Protein AF-A0A5R9GIV7-F1 (afdb_monomer_lite)

pLDDT: mean 92.53, std 7.19, range [52.44, 98.19]

Secondary structure (DSSP, 8-state):
-EEEEEEEEEEETTTTEEEEEEEEEETTEEEEEEEEE-TTTHHHHHHTTTS-B---TTS-TTT-GGGS-SB--SS--TT---B-EEEEEETTEEEEEEEEEETTEEEEEEEEEEEHHHHHHHHHHHHHHHHHHHTTS----SSTTHHHHHHHHHHHHHHHTT-

Sequence (163 aa):
MFDIRYEGLTHNEELQIVQADVRVVAEGETLVEEPLCIDVGLPALLASAFEETRPDRFADAAVAWERMPFFVCGCGDPDCRAMPFAVRHEAGEVVWTELDQSPSGARVLGEYRIPLTDYRRALRRLGEAFLAFAEPLDYRPLQPDTVKLIRAWTERLRRADGE

Foldseek 3Di:
DWAWDFADWDADPVQLFIKGQIWIDFPNDTPDGGIFTAQLQLLLLLCLLPDWEAADCPDDSQPPSVNHARTFAPNPDPPTQGWHWTWDDDDQWIKTFTWRDDPVGIDTDDIGIGGSLVSLVNSLVVLVVVLVVCVVDPRCGPHNCSNVSSVVSSVVSVVVNPD

Radius of gyration: 14.68 Å; chains: 1; bounding box: 33×36×42 Å

Structure (mmCIF, N/CA/C/O backbone):
data_AF-A0A5R9GIV7-F1
#
_entry.id   AF-A0A5R9GIV7-F1
#
loop_
_atom_site.group_PDB
_atom_site.id
_atom_site.type_symbol
_atom_site.label_atom_id
_atom_site.label_alt_id
_atom_site.label_comp_id
_atom_site.label_asym_id
_atom_site.label_entity_id
_atom_site.label_seq_id
_atom_site.pdbx_PDB_ins_code
_atom_site.Cartn_x
_atom_site.Cartn_y
_atom_site.Cartn_z
_atom_site.occupancy
_atom_site.B_iso_or_equiv
_atom_site.auth_seq_id
_atom_site.auth_comp_id
_atom_site.auth_asym_id
_atom_site.auth_atom_id
_atom_site.pdbx_PDB_model_num
ATOM 1 N N . MET A 1 1 ? -13.767 -7.472 10.113 1.00 86.25 1 MET A N 1
ATOM 2 C CA . MET A 1 1 ? -12.833 -8.462 9.524 1.00 86.25 1 MET A CA 1
ATOM 3 C C . MET A 1 1 ? -12.082 -7.766 8.409 1.00 86.25 1 MET A C 1
ATOM 5 O O . MET A 1 1 ? -12.737 -7.094 7.624 1.00 86.25 1 MET A O 1
ATOM 9 N N . PHE A 1 2 ? -10.757 -7.894 8.376 1.00 96.25 2 PHE A N 1
ATOM 10 C CA . PHE A 1 2 ? -9.915 -7.329 7.322 1.00 96.25 2 PHE A CA 1
ATOM 11 C C . PHE A 1 2 ? -9.267 -8.448 6.509 1.00 96.25 2 PHE A C 1
ATOM 13 O O . PHE A 1 2 ? -8.705 -9.384 7.080 1.00 96.25 2 PHE A O 1
ATOM 20 N N . ASP A 1 3 ? -9.363 -8.356 5.188 1.00 96.75 3 ASP A N 1
ATOM 21 C CA . ASP A 1 3 ? -8.765 -9.287 4.235 1.00 96.75 3 ASP A CA 1
ATOM 22 C C . ASP A 1 3 ? -8.247 -8.486 3.039 1.00 96.75 3 ASP A C 1
ATOM 24 O O . ASP A 1 3 ? -8.985 -7.717 2.432 1.00 96.75 3 ASP A O 1
ATOM 28 N N . ILE A 1 4 ? -6.969 -8.662 2.720 1.00 97.31 4 ILE A N 1
ATOM 29 C CA . ILE A 1 4 ? -6.324 -8.091 1.539 1.00 97.31 4 ILE A CA 1
ATOM 30 C C . ILE A 1 4 ? -5.538 -9.197 0.847 1.00 97.31 4 ILE A C 1
ATOM 32 O O . ILE A 1 4 ? -4.815 -9.956 1.506 1.00 97.31 4 ILE A O 1
ATOM 36 N N . ARG A 1 5 ? -5.718 -9.321 -0.469 1.00 96.62 5 ARG A N 1
ATOM 37 C CA . ARG A 1 5 ? -5.116 -10.381 -1.281 1.00 96.62 5 ARG A CA 1
ATOM 38 C C . ARG A 1 5 ? -4.679 -9.861 -2.632 1.00 96.62 5 ARG A C 1
ATOM 40 O O . ARG A 1 5 ? -5.372 -9.041 -3.230 1.00 96.62 5 ARG A O 1
ATOM 47 N N . TYR A 1 6 ? -3.559 -10.411 -3.085 1.00 96.38 6 TYR A N 1
ATOM 48 C CA . TYR A 1 6 ? -3.070 -10.321 -4.452 1.00 96.38 6 TYR A CA 1
ATOM 49 C C . TYR A 1 6 ? -3.110 -11.721 -5.046 1.00 96.38 6 TYR A C 1
ATOM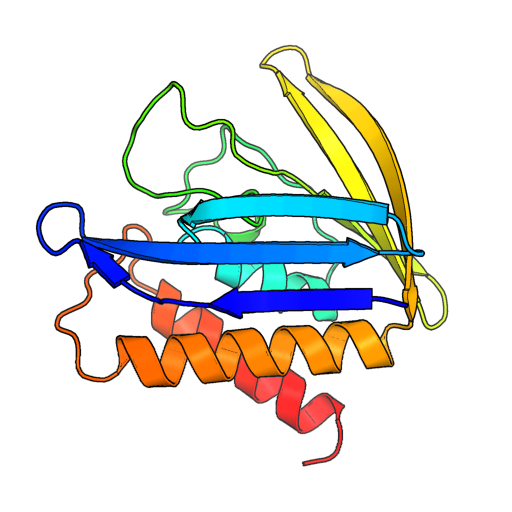 51 O O . TYR A 1 6 ? -2.478 -12.637 -4.515 1.00 96.38 6 TYR A O 1
ATOM 59 N N . GLU A 1 7 ? -3.864 -11.885 -6.122 1.00 96.19 7 GLU A N 1
ATOM 60 C CA . GLU A 1 7 ? -3.971 -13.137 -6.864 1.00 96.19 7 GLU A CA 1
ATOM 61 C C . GLU A 1 7 ? -3.492 -12.920 -8.303 1.00 96.19 7 GLU A C 1
ATOM 63 O O . GLU A 1 7 ? -3.463 -11.795 -8.795 1.00 96.19 7 GLU A O 1
ATOM 68 N N . GLY A 1 8 ? -3.031 -13.989 -8.959 1.00 96.06 8 GLY A N 1
ATOM 69 C CA . GLY A 1 8 ? -2.633 -13.917 -10.367 1.00 96.06 8 GLY A CA 1
ATOM 70 C C . GLY A 1 8 ? -1.523 -12.903 -10.667 1.00 96.06 8 GLY A C 1
ATOM 71 O O . GLY A 1 8 ? -1.643 -12.170 -11.641 1.00 96.06 8 GLY A O 1
ATOM 72 N N . LEU A 1 9 ? -0.460 -12.837 -9.848 1.00 96.44 9 LEU A N 1
ATOM 73 C CA . LEU A 1 9 ? 0.628 -11.881 -10.078 1.00 96.44 9 LEU A CA 1
ATOM 74 C C . LEU A 1 9 ? 1.228 -12.050 -11.484 1.00 96.44 9 LEU A C 1
ATOM 76 O O . LEU A 1 9 ? 1.613 -13.152 -11.881 1.00 96.44 9 LEU A O 1
ATOM 80 N N . THR A 1 10 ? 1.357 -10.940 -12.206 1.00 95.88 10 THR A N 1
ATOM 81 C CA . THR A 1 10 ? 1.976 -10.878 -13.535 1.00 95.88 10 THR A CA 1
ATOM 82 C C . THR A 1 10 ? 3.009 -9.765 -13.604 1.00 95.88 10 THR A C 1
ATOM 84 O O . THR A 1 10 ? 2.836 -8.713 -12.991 1.00 95.88 10 THR A O 1
ATOM 87 N N . HIS A 1 11 ? 4.061 -9.977 -14.394 1.00 95.12 11 HIS A N 1
ATOM 88 C CA . HIS A 1 11 ? 5.097 -8.988 -14.669 1.00 95.12 11 HIS A CA 1
ATOM 89 C C . HIS A 1 11 ? 4.992 -8.546 -16.125 1.00 95.12 11 HIS A C 1
ATOM 91 O O . HIS A 1 11 ? 5.034 -9.376 -17.033 1.00 95.12 11 HIS A O 1
ATOM 97 N N . ASN A 1 12 ? 4.859 -7.242 -16.340 1.00 92.75 12 ASN A N 1
ATOM 98 C CA . ASN A 1 12 ? 4.976 -6.647 -17.660 1.00 92.75 12 ASN A CA 1
ATOM 99 C C . ASN A 1 12 ? 6.425 -6.184 -17.857 1.00 92.75 12 ASN A C 1
ATOM 101 O O . ASN A 1 12 ? 6.841 -5.189 -17.266 1.00 92.75 12 ASN A O 1
ATOM 105 N N . GLU A 1 13 ? 7.183 -6.909 -18.681 1.00 91.38 13 GLU A N 1
ATOM 106 C CA . GLU A 1 13 ? 8.607 -6.639 -18.924 1.00 91.38 13 GLU A CA 1
ATOM 107 C C . GLU A 1 13 ? 8.857 -5.321 -19.669 1.00 91.38 13 GLU A C 1
ATOM 109 O O . GLU A 1 13 ? 9.891 -4.689 -19.466 1.00 91.38 13 GLU A O 1
ATOM 114 N N . GLU A 1 14 ? 7.931 -4.880 -20.522 1.00 90.38 14 GLU A N 1
ATOM 115 C CA . GLU A 1 14 ? 8.102 -3.637 -21.282 1.00 90.38 14 GLU A CA 1
ATOM 116 C C . GLU A 1 14 ? 7.970 -2.412 -20.376 1.00 90.38 14 GLU A C 1
ATOM 118 O O . GLU A 1 14 ? 8.754 -1.469 -20.469 1.00 90.38 14 GLU A O 1
ATOM 123 N N . LEU A 1 15 ? 6.986 -2.448 -19.478 1.00 88.88 15 LEU A N 1
ATOM 124 C CA . LEU A 1 15 ? 6.684 -1.358 -18.556 1.00 88.88 15 LEU A CA 1
ATOM 125 C C . LEU A 1 15 ? 7.412 -1.484 -17.215 1.00 88.88 15 LEU A C 1
ATOM 127 O O . LEU A 1 15 ? 7.408 -0.529 -16.445 1.00 88.88 15 LEU A O 1
ATOM 131 N N . GLN A 1 16 ? 8.025 -2.640 -16.940 1.00 92.25 16 GLN A N 1
ATOM 132 C CA . GLN A 1 16 ? 8.638 -2.973 -15.653 1.00 92.25 16 GLN A CA 1
ATOM 133 C C . GLN A 1 16 ? 7.662 -2.740 -14.495 1.00 92.25 16 GLN A C 1
ATOM 135 O O . GLN A 1 16 ? 7.981 -2.045 -13.530 1.00 92.25 16 GLN A O 1
ATOM 140 N N . ILE A 1 17 ? 6.459 -3.314 -14.621 1.00 91.25 17 ILE A N 1
ATOM 141 C CA . ILE A 1 17 ? 5.421 -3.246 -13.586 1.00 91.25 17 ILE A CA 1
ATOM 142 C C . ILE A 1 17 ? 4.918 -4.623 -13.159 1.00 91.25 17 ILE A C 1
ATOM 144 O O . ILE A 1 17 ? 4.862 -5.558 -13.964 1.00 91.25 17 ILE A O 1
ATOM 148 N N . VAL A 1 18 ? 4.494 -4.724 -11.900 1.00 93.44 18 VAL A N 1
ATOM 149 C CA . VAL A 1 18 ? 3.812 -5.902 -11.346 1.00 93.44 18 VAL A CA 1
ATOM 150 C C . VAL A 1 18 ? 2.333 -5.608 -11.115 1.00 93.44 18 VAL A C 1
ATOM 152 O O . VAL A 1 18 ? 1.963 -4.642 -10.440 1.00 93.44 18 VAL A O 1
ATOM 155 N N . GLN A 1 19 ? 1.492 -6.489 -11.646 1.00 93.56 19 GLN A N 1
ATOM 156 C CA . GLN A 1 19 ? 0.036 -6.431 -11.537 1.00 93.56 19 GLN A CA 1
ATOM 157 C C . GLN A 1 19 ? -0.496 -7.658 -10.803 1.00 93.56 19 GLN A C 1
ATOM 159 O O . GLN A 1 19 ? 0.155 -8.702 -10.793 1.00 93.56 19 GLN A O 1
ATOM 164 N N . ALA A 1 20 ? -1.670 -7.524 -10.197 1.00 95.19 20 ALA A N 1
ATOM 165 C CA . ALA A 1 20 ? -2.404 -8.608 -9.563 1.00 95.19 20 ALA A CA 1
ATOM 166 C C . ALA A 1 20 ? -3.906 -8.309 -9.584 1.00 95.19 20 ALA A C 1
ATOM 168 O O . ALA A 1 20 ? -4.312 -7.145 -9.607 1.00 95.19 20 ALA A O 1
ATOM 169 N N . ASP A 1 21 ? -4.722 -9.350 -9.482 1.00 95.75 21 ASP A N 1
ATOM 170 C CA . ASP A 1 21 ? -6.111 -9.206 -9.068 1.00 95.75 21 ASP A CA 1
ATOM 171 C C . ASP A 1 21 ? -6.117 -8.836 -7.580 1.00 95.75 21 ASP A C 1
ATOM 173 O O . ASP A 1 21 ? -5.683 -9.617 -6.722 1.00 95.75 21 ASP A O 1
ATOM 177 N N . VAL A 1 22 ? -6.538 -7.606 -7.274 1.00 95.62 22 VAL A N 1
ATOM 178 C CA . VAL A 1 22 ? -6.532 -7.073 -5.912 1.00 95.62 22 VAL A CA 1
ATOM 179 C C . VAL A 1 22 ? -7.925 -7.163 -5.326 1.00 95.62 22 VAL A C 1
ATOM 181 O O . VAL A 1 22 ? -8.887 -6.627 -5.875 1.00 95.62 22 VAL A O 1
ATOM 184 N N . ARG A 1 23 ? -8.009 -7.781 -4.147 1.00 97.31 23 ARG A N 1
ATOM 185 C CA . ARG A 1 23 ? -9.221 -7.798 -3.335 1.00 97.31 23 ARG A CA 1
ATOM 186 C C . ARG A 1 23 ? -8.940 -7.241 -1.951 1.00 97.31 23 ARG A C 1
ATOM 188 O O . ARG A 1 23 ? -8.049 -7.736 -1.260 1.00 97.31 23 ARG A O 1
ATOM 195 N N . VAL A 1 24 ? -9.722 -6.246 -1.542 1.00 97.50 24 VAL A N 1
ATOM 196 C CA . VAL A 1 24 ? -9.679 -5.639 -0.208 1.00 97.50 24 VAL A CA 1
ATOM 197 C C . VAL A 1 24 ? -11.078 -5.636 0.382 1.00 97.50 24 VAL A C 1
ATOM 199 O O . VAL A 1 24 ? -12.004 -5.060 -0.186 1.00 97.50 24 VAL A O 1
ATOM 202 N N . VAL A 1 25 ? -11.214 -6.244 1.555 1.00 97.44 25 VAL A N 1
ATOM 203 C CA . VAL A 1 25 ? -12.432 -6.220 2.360 1.00 97.44 25 VAL A CA 1
ATOM 204 C C . VAL A 1 25 ? -12.092 -5.698 3.748 1.00 97.44 25 VAL A C 1
ATOM 206 O O . VAL A 1 25 ? -11.230 -6.259 4.429 1.00 97.44 25 VAL A O 1
ATOM 209 N N . ALA A 1 26 ? -12.795 -4.662 4.195 1.00 96.12 26 ALA A N 1
ATOM 210 C CA . ALA A 1 26 ? -12.694 -4.131 5.549 1.00 96.12 26 ALA A CA 1
ATOM 211 C C . ALA A 1 26 ? -14.097 -3.945 6.124 1.00 96.12 26 ALA A C 1
ATOM 213 O O . ALA A 1 26 ? -15.013 -3.536 5.426 1.00 96.12 26 ALA A O 1
ATOM 214 N N . GLU A 1 27 ? -14.287 -4.321 7.389 1.00 94.25 27 GLU A N 1
ATOM 215 C CA . GLU A 1 27 ? -15.587 -4.210 8.078 1.00 94.25 27 GLU A CA 1
ATOM 216 C C . GLU A 1 27 ? -16.781 -4.852 7.329 1.00 94.25 27 GLU A C 1
ATOM 218 O O . GLU A 1 27 ? -17.935 -4.543 7.595 1.00 94.25 27 GLU A O 1
ATOM 223 N N . GLY A 1 28 ? -16.511 -5.824 6.447 1.00 93.75 28 GLY A N 1
ATOM 224 C CA . GLY A 1 28 ? -17.528 -6.501 5.633 1.00 93.75 28 GLY A CA 1
ATOM 225 C C . GLY A 1 28 ? -17.871 -5.794 4.317 1.00 93.75 28 GLY A C 1
ATOM 226 O O . GLY A 1 28 ? -18.622 -6.356 3.523 1.00 93.75 28 GLY A O 1
ATOM 227 N N . GLU A 1 29 ? -17.298 -4.619 4.057 1.00 96.06 29 GLU A N 1
ATOM 228 C CA . GLU A 1 29 ? -17.404 -3.897 2.792 1.00 96.06 29 GLU A CA 1
ATOM 229 C C . GLU A 1 29 ? -16.254 -4.276 1.852 1.00 96.06 29 GLU A C 1
ATOM 231 O O . GLU A 1 29 ? -15.111 -4.437 2.283 1.00 96.06 29 GLU A O 1
ATOM 236 N N . THR A 1 30 ? -16.560 -4.432 0.562 1.00 96.62 30 THR A N 1
ATOM 237 C CA . THR A 1 30 ? -15.541 -4.620 -0.480 1.00 96.62 30 THR A CA 1
ATOM 238 C C . THR A 1 30 ? -15.069 -3.249 -0.941 1.00 96.62 30 THR A C 1
ATOM 240 O O . THR A 1 30 ? -15.836 -2.522 -1.563 1.00 96.62 30 THR A O 1
ATOM 243 N N . LEU A 1 31 ? -13.822 -2.908 -0.615 1.00 95.31 31 LEU A N 1
ATOM 244 C CA . LEU A 1 31 ? -13.220 -1.611 -0.944 1.00 95.31 31 LEU A CA 1
ATOM 245 C C . LEU A 1 31 ? -12.569 -1.628 -2.328 1.00 95.31 31 LEU A C 1
ATOM 247 O O . LEU A 1 31 ? -12.569 -0.632 -3.044 1.00 95.31 31 LEU A O 1
ATOM 251 N N . VAL A 1 32 ? -11.980 -2.770 -2.688 1.00 95.06 32 VAL A N 1
ATOM 252 C CA . VAL A 1 32 ? -11.276 -2.984 -3.956 1.00 95.06 32 VAL A CA 1
ATOM 253 C C . VAL A 1 32 ? -11.560 -4.404 -4.429 1.00 95.06 32 VAL A C 1
ATOM 255 O O . VAL A 1 32 ? -11.433 -5.344 -3.643 1.00 95.06 32 VAL A O 1
ATOM 258 N N . GLU A 1 33 ? -11.929 -4.555 -5.698 1.00 95.31 33 GLU A N 1
ATOM 259 C CA . GLU A 1 33 ? -12.081 -5.844 -6.383 1.00 95.31 33 GLU A CA 1
ATOM 260 C C . GLU A 1 33 ? -11.852 -5.638 -7.888 1.00 95.31 33 GLU A C 1
ATOM 262 O O . GLU A 1 33 ? -12.786 -5.577 -8.685 1.00 95.31 33 GLU A O 1
ATOM 267 N N . GLU A 1 34 ? -10.592 -5.429 -8.265 1.00 92.81 34 GLU A N 1
ATOM 268 C CA . GLU A 1 34 ? -10.192 -5.141 -9.646 1.00 92.81 34 GLU A CA 1
ATOM 269 C C . GLU A 1 34 ? -8.710 -5.491 -9.890 1.00 92.81 34 GLU A C 1
ATOM 271 O O . GLU A 1 34 ? -7.918 -5.547 -8.940 1.00 92.81 34 GLU A O 1
ATOM 276 N N . PRO A 1 35 ? -8.308 -5.743 -11.150 1.00 91.31 35 PRO A N 1
ATOM 277 C CA . PRO A 1 35 ? -6.904 -5.895 -11.507 1.00 91.31 35 PRO A CA 1
ATOM 278 C C . PRO A 1 35 ? -6.174 -4.559 -11.350 1.00 91.31 35 PRO A C 1
ATOM 280 O O . PRO A 1 35 ? -6.502 -3.574 -12.013 1.00 91.31 35 PRO A O 1
ATOM 283 N N . LEU A 1 36 ? -5.156 -4.528 -10.492 1.00 91.06 36 LEU A N 1
ATOM 284 C CA . LEU A 1 36 ? -4.381 -3.327 -10.194 1.00 91.06 36 LEU A CA 1
ATOM 285 C C . LEU A 1 36 ? -2.889 -3.591 -10.287 1.00 91.06 36 LEU A C 1
ATOM 287 O O . LEU A 1 36 ? -2.395 -4.711 -10.163 1.00 91.06 36 LEU A O 1
ATOM 291 N N . CYS A 1 37 ? -2.156 -2.502 -10.457 1.00 89.12 37 CYS A N 1
ATOM 292 C CA . CYS A 1 37 ? -0.720 -2.511 -10.272 1.00 89.12 37 CYS A CA 1
ATOM 293 C C . CYS A 1 37 ? -0.399 -2.262 -8.802 1.00 89.12 37 CYS A C 1
ATOM 295 O O . CYS A 1 37 ? -1.031 -1.424 -8.152 1.00 89.12 37 CYS A O 1
ATOM 297 N N . ILE A 1 38 ? 0.563 -3.014 -8.282 1.00 92.06 38 ILE A N 1
ATOM 298 C CA . ILE A 1 38 ? 0.776 -3.128 -6.835 1.00 92.06 38 ILE A CA 1
ATOM 299 C C . ILE A 1 38 ? 2.184 -2.731 -6.401 1.00 92.06 38 ILE A C 1
ATOM 301 O O . ILE A 1 38 ? 2.419 -2.491 -5.226 1.00 92.06 38 ILE A O 1
ATOM 305 N N . ASP A 1 39 ? 3.135 -2.656 -7.319 1.00 90.81 39 ASP A N 1
ATOM 306 C CA . ASP A 1 39 ? 4.556 -2.501 -7.022 1.00 90.81 39 ASP A CA 1
ATOM 307 C C . ASP A 1 39 ? 4.963 -1.148 -6.426 1.00 90.81 39 ASP A C 1
ATOM 309 O O . ASP A 1 39 ? 5.748 -1.115 -5.477 1.00 90.81 39 ASP A O 1
ATOM 313 N N . VAL A 1 40 ? 4.466 -0.040 -6.975 1.00 91.50 40 VAL A N 1
ATOM 314 C CA . VAL A 1 40 ? 4.859 1.312 -6.551 1.00 91.50 40 VAL A CA 1
ATOM 315 C C . VAL A 1 40 ? 4.280 1.651 -5.181 1.00 91.50 40 VAL A C 1
ATOM 317 O O . VAL A 1 40 ? 4.965 2.251 -4.353 1.00 91.50 40 VAL A O 1
ATOM 320 N N . GLY A 1 41 ? 3.034 1.249 -4.928 1.00 93.88 41 GLY A N 1
ATOM 321 C CA . GLY A 1 41 ? 2.330 1.529 -3.677 1.00 93.88 41 GLY A CA 1
ATOM 322 C C . GLY A 1 41 ? 2.622 0.546 -2.539 1.00 93.88 41 GLY A C 1
ATOM 323 O O . GLY A 1 41 ? 2.472 0.900 -1.366 1.00 93.88 41 GLY A O 1
ATOM 324 N N . LEU A 1 42 ? 3.079 -0.675 -2.845 1.00 96.00 42 LEU A N 1
ATOM 325 C CA . LEU A 1 42 ? 3.309 -1.711 -1.834 1.00 96.00 42 LEU A CA 1
ATOM 326 C C . LEU A 1 42 ? 4.312 -1.305 -0.737 1.00 96.00 42 LEU A C 1
ATOM 328 O O . LEU A 1 42 ? 4.020 -1.580 0.426 1.00 96.00 42 LEU A O 1
ATOM 332 N N . PRO A 1 43 ? 5.446 -0.629 -1.012 1.00 96.31 43 PRO A N 1
ATOM 333 C CA . PRO A 1 43 ? 6.315 -0.122 0.047 1.00 96.31 43 PRO A CA 1
ATOM 334 C C . PRO A 1 43 ? 5.578 0.752 1.074 1.00 96.31 43 PRO A C 1
ATOM 336 O O . PRO A 1 43 ? 5.724 0.522 2.275 1.00 96.31 43 PRO A O 1
ATOM 339 N N . ALA A 1 44 ? 4.753 1.705 0.620 1.00 96.88 44 ALA A N 1
ATOM 340 C CA . ALA A 1 44 ? 3.967 2.583 1.493 1.00 96.88 44 ALA A CA 1
ATOM 341 C C . ALA A 1 44 ? 2.915 1.800 2.287 1.00 96.88 44 ALA A C 1
ATOM 343 O O . ALA A 1 44 ? 2.759 2.001 3.494 1.00 96.88 44 ALA A O 1
ATOM 344 N N . LEU A 1 45 ? 2.246 0.850 1.628 1.00 97.81 45 LEU A N 1
ATOM 345 C CA . LEU A 1 45 ? 1.297 -0.050 2.272 1.00 97.81 45 LEU A CA 1
ATOM 346 C C . LEU A 1 45 ? 1.966 -0.842 3.404 1.00 97.81 45 LEU A C 1
ATOM 348 O O . LEU A 1 45 ? 1.448 -0.866 4.516 1.00 97.81 45 LEU A O 1
ATOM 352 N N . LEU A 1 46 ? 3.138 -1.440 3.175 1.00 98.19 46 LEU A N 1
ATOM 353 C CA . LEU A 1 46 ? 3.852 -2.196 4.209 1.00 98.19 46 LEU A CA 1
ATOM 354 C C . LEU A 1 46 ? 4.364 -1.302 5.348 1.00 98.19 46 LEU A C 1
ATOM 356 O O . LEU A 1 46 ? 4.247 -1.679 6.516 1.00 98.19 46 LEU A O 1
ATOM 360 N N . ALA A 1 47 ? 4.889 -0.114 5.030 1.00 97.94 47 ALA A N 1
ATOM 361 C CA . ALA A 1 47 ? 5.334 0.864 6.025 1.00 97.94 47 ALA A CA 1
ATOM 362 C C . ALA A 1 47 ? 4.189 1.299 6.954 1.00 97.94 47 ALA A C 1
ATOM 364 O O . ALA A 1 47 ? 4.372 1.425 8.170 1.00 97.94 47 ALA A O 1
ATOM 365 N N . SER A 1 48 ? 2.974 1.421 6.410 1.00 98.06 48 SER A N 1
ATOM 366 C CA . SER A 1 48 ? 1.792 1.849 7.165 1.00 98.06 48 SER A CA 1
ATOM 367 C C . SER A 1 48 ? 1.417 0.928 8.340 1.00 98.06 48 SER A C 1
ATOM 369 O O . SER A 1 48 ? 0.684 1.322 9.245 1.00 98.06 48 SER A O 1
ATOM 371 N N . ALA A 1 49 ? 1.962 -0.293 8.389 1.00 97.50 49 ALA A N 1
ATOM 372 C CA . ALA A 1 49 ? 1.846 -1.197 9.534 1.00 97.50 49 ALA A CA 1
ATOM 373 C C . ALA A 1 49 ? 2.498 -0.668 10.828 1.00 97.50 49 ALA A C 1
ATOM 375 O O . ALA A 1 49 ? 2.248 -1.189 11.927 1.00 97.50 49 ALA A O 1
ATOM 376 N N . PHE A 1 50 ? 3.372 0.328 10.697 1.00 97.19 50 PHE A N 1
ATOM 377 C CA . PHE A 1 50 ? 4.134 0.931 11.788 1.00 97.19 50 PHE A CA 1
ATOM 378 C C . PHE A 1 50 ? 4.020 2.450 11.826 1.00 97.19 50 PHE A C 1
ATOM 380 O O . PHE A 1 50 ? 4.307 3.042 12.864 1.00 97.19 50 PHE A O 1
ATOM 387 N N . GLU A 1 51 ? 3.638 3.062 10.710 1.00 96.56 51 GLU A N 1
ATOM 388 C CA . GLU A 1 51 ? 3.696 4.503 10.513 1.00 96.56 51 GLU A CA 1
ATOM 389 C C . GLU A 1 51 ? 2.352 5.025 10.007 1.00 96.56 51 GLU A C 1
ATOM 391 O O . GLU A 1 51 ? 1.586 4.312 9.354 1.00 96.56 51 GLU A O 1
ATOM 396 N N . GLU A 1 52 ? 2.043 6.275 10.340 1.00 97.19 52 GLU A N 1
ATOM 397 C CA . GLU A 1 52 ? 0.915 6.957 9.717 1.00 97.19 52 GLU A CA 1
ATOM 398 C C . GLU A 1 52 ? 1.263 7.290 8.268 1.00 97.19 52 GLU A C 1
ATOM 400 O O . GLU A 1 52 ? 2.386 7.693 7.968 1.00 97.19 52 GLU A O 1
ATOM 405 N N . THR A 1 53 ? 0.291 7.170 7.368 1.00 95.75 53 THR A N 1
ATOM 406 C CA . THR A 1 53 ? 0.487 7.501 5.953 1.00 95.75 53 THR A CA 1
ATOM 407 C C . THR A 1 53 ? -0.526 8.530 5.493 1.00 95.75 53 THR A C 1
ATOM 409 O O . THR A 1 53 ? -1.681 8.552 5.925 1.00 95.75 53 THR A O 1
ATOM 412 N N . ARG A 1 54 ? -0.072 9.415 4.605 1.00 95.12 54 ARG A N 1
ATOM 413 C CA . ARG A 1 54 ? -0.897 10.429 3.948 1.00 95.12 54 ARG A CA 1
ATOM 414 C C . ARG A 1 54 ? -0.581 10.388 2.458 1.00 95.12 54 ARG A C 1
ATOM 416 O O . ARG A 1 54 ? 0.410 11.007 2.053 1.00 95.12 54 ARG A O 1
ATOM 423 N N . PRO A 1 55 ? -1.364 9.641 1.664 1.00 94.38 55 PRO A N 1
ATOM 424 C CA . PRO A 1 55 ? -1.061 9.471 0.261 1.00 94.38 55 PRO A CA 1
ATOM 425 C C . PRO A 1 55 ? -1.196 10.803 -0.477 1.00 94.38 55 PRO A C 1
ATOM 427 O O . PRO A 1 55 ? -1.974 11.683 -0.105 1.00 94.38 55 PRO A O 1
ATOM 430 N N . ASP A 1 56 ? -0.426 10.943 -1.539 1.00 91.81 56 ASP A N 1
ATOM 431 C CA . ASP A 1 56 ? -0.442 12.025 -2.500 1.00 91.81 56 ASP A CA 1
ATOM 432 C C . ASP A 1 56 ? -0.238 11.411 -3.881 1.00 91.81 56 ASP A C 1
ATOM 434 O O . ASP A 1 56 ? 0.879 11.104 -4.289 1.00 91.81 56 ASP A O 1
ATOM 438 N N . ARG A 1 57 ? -1.350 11.242 -4.598 1.00 87.31 57 ARG A N 1
ATOM 439 C CA . ARG A 1 57 ? -1.404 10.826 -6.004 1.00 87.31 57 ARG A CA 1
ATOM 440 C C . ARG A 1 57 ? -0.406 11.562 -6.909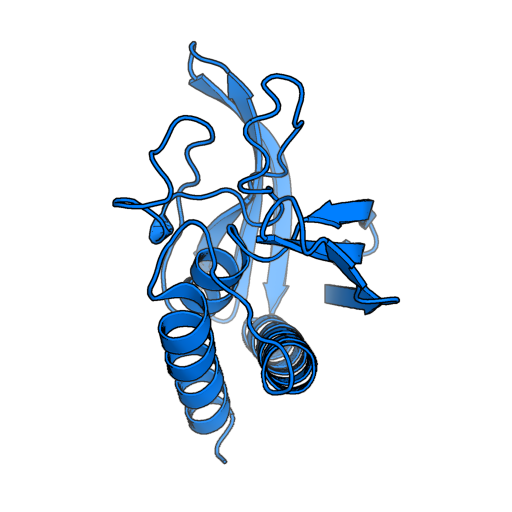 1.00 87.31 57 ARG A C 1
ATOM 442 O O . ARG A 1 57 ? -0.019 11.014 -7.935 1.00 87.31 57 ARG A O 1
ATOM 449 N N . PHE A 1 58 ? -0.045 12.800 -6.582 1.00 86.75 58 PHE A N 1
ATOM 450 C CA . PHE A 1 58 ? 0.807 13.648 -7.414 1.00 86.75 58 PHE A CA 1
ATOM 451 C C . PHE A 1 58 ? 2.273 13.636 -6.968 1.00 86.75 58 PHE A C 1
ATOM 453 O O . PHE A 1 58 ? 3.093 14.355 -7.541 1.00 86.75 58 PHE A O 1
ATOM 460 N N . ALA A 1 59 ? 2.610 12.852 -5.940 1.00 88.25 59 ALA A N 1
ATOM 461 C CA . ALA A 1 59 ? 3.980 12.686 -5.495 1.00 88.25 59 ALA A CA 1
ATOM 462 C C . ALA A 1 59 ? 4.817 11.939 -6.542 1.00 88.25 59 ALA A C 1
ATOM 464 O O . ALA A 1 59 ? 4.342 11.049 -7.246 1.00 88.25 59 ALA A O 1
ATOM 465 N N . ASP A 1 60 ? 6.097 12.293 -6.613 1.00 87.94 60 ASP A N 1
ATOM 466 C CA . ASP A 1 60 ? 7.066 11.558 -7.415 1.00 87.94 60 ASP A CA 1
ATOM 467 C C . ASP A 1 60 ? 7.483 10.284 -6.667 1.00 87.94 60 ASP A C 1
ATOM 469 O O . ASP A 1 60 ? 8.146 10.340 -5.626 1.00 87.94 60 ASP A O 1
ATOM 473 N N . ALA A 1 61 ? 7.098 9.131 -7.217 1.00 85.12 61 ALA A N 1
ATOM 474 C CA . ALA A 1 61 ? 7.364 7.812 -6.653 1.00 85.12 61 ALA A CA 1
ATOM 475 C C . ALA A 1 61 ? 8.858 7.525 -6.430 1.00 85.12 61 ALA A C 1
ATOM 477 O O . ALA A 1 61 ? 9.200 6.772 -5.517 1.00 85.12 61 ALA A O 1
ATOM 478 N N . ALA A 1 62 ? 9.754 8.121 -7.226 1.00 84.69 62 ALA A N 1
ATOM 479 C CA . ALA A 1 62 ? 11.190 7.882 -7.113 1.00 84.69 62 ALA A CA 1
ATOM 480 C C . ALA A 1 62 ? 11.786 8.484 -5.829 1.00 84.69 62 ALA A C 1
ATOM 482 O O . ALA A 1 62 ? 12.774 7.965 -5.304 1.00 84.69 62 ALA A O 1
ATOM 483 N N . VAL A 1 63 ? 11.182 9.560 -5.312 1.00 87.19 63 VAL A N 1
ATOM 484 C CA . VAL A 1 63 ? 11.692 10.320 -4.156 1.00 87.19 63 VAL A CA 1
ATOM 485 C C . VAL A 1 63 ? 10.762 10.301 -2.945 1.00 87.19 63 VAL A C 1
ATOM 487 O O . VAL A 1 63 ? 11.236 10.426 -1.821 1.00 87.19 63 VAL A O 1
ATOM 490 N N . ALA A 1 64 ? 9.456 10.133 -3.147 1.00 91.88 64 ALA A N 1
ATOM 491 C CA . ALA A 1 64 ? 8.426 10.253 -2.118 1.00 91.88 64 ALA A CA 1
ATOM 492 C C . ALA A 1 64 ? 7.545 8.995 -2.040 1.00 91.88 64 ALA A C 1
ATOM 494 O O . ALA A 1 64 ? 6.327 9.091 -1.886 1.00 91.88 64 ALA A O 1
ATOM 495 N N . TRP A 1 65 ? 8.169 7.814 -2.127 1.00 92.06 65 TRP A N 1
ATOM 496 C CA . TRP A 1 65 ? 7.481 6.517 -2.130 1.00 92.06 65 TRP A CA 1
ATOM 497 C C . TRP A 1 65 ? 6.505 6.344 -0.953 1.00 92.06 65 TRP A C 1
ATOM 499 O O . TRP A 1 65 ? 5.433 5.785 -1.132 1.00 92.06 65 TRP A O 1
ATOM 509 N N . GLU A 1 66 ? 6.829 6.878 0.229 1.00 94.69 66 GLU A N 1
ATOM 510 C CA . GLU A 1 66 ? 6.010 6.817 1.458 1.00 94.69 66 GLU A CA 1
ATOM 511 C C . GLU A 1 66 ? 4.639 7.487 1.304 1.00 94.69 66 GLU A C 1
ATOM 513 O O . GLU A 1 66 ? 3.704 7.210 2.055 1.00 94.69 66 GLU A O 1
ATOM 518 N N . ARG A 1 67 ? 4.527 8.397 0.332 1.00 94.19 67 ARG A N 1
ATOM 519 C CA . ARG A 1 67 ? 3.309 9.141 0.017 1.00 94.19 67 ARG A CA 1
ATOM 520 C C . ARG A 1 67 ? 2.558 8.526 -1.158 1.00 94.19 67 ARG A C 1
ATOM 522 O O . ARG A 1 67 ? 1.534 9.069 -1.547 1.00 94.19 67 ARG A O 1
ATOM 529 N N . MET A 1 68 ? 3.021 7.427 -1.743 1.00 93.69 68 MET A N 1
ATOM 530 C CA . MET A 1 68 ? 2.304 6.830 -2.865 1.00 93.69 68 MET A CA 1
ATOM 531 C C . MET A 1 68 ? 0.991 6.186 -2.396 1.00 93.69 68 MET A C 1
ATOM 533 O O . MET A 1 68 ? 0.955 5.574 -1.325 1.00 93.69 68 MET A O 1
ATOM 537 N N . PRO A 1 69 ? -0.098 6.298 -3.182 1.00 93.88 69 PRO A N 1
ATOM 538 C CA . PRO A 1 69 ? -1.290 5.477 -2.989 1.00 93.88 69 PRO A CA 1
ATOM 539 C C . PRO A 1 69 ? -0.928 3.987 -2.941 1.00 93.88 69 PRO A C 1
ATOM 541 O O . PRO A 1 69 ? -0.008 3.557 -3.630 1.00 93.88 69 PRO A O 1
ATOM 544 N N . PHE A 1 70 ? -1.655 3.187 -2.159 1.00 94.38 70 PHE A N 1
ATOM 545 C CA . PHE A 1 70 ? -1.306 1.774 -1.954 1.00 94.38 70 PHE A CA 1
ATOM 546 C C . PHE A 1 70 ? -1.435 0.924 -3.216 1.00 94.38 70 PHE A C 1
ATOM 548 O O . PHE A 1 70 ? -0.642 0.005 -3.412 1.00 94.38 70 PHE A O 1
ATOM 555 N N . PHE A 1 71 ? -2.399 1.248 -4.076 1.00 91.44 71 PHE A N 1
ATOM 556 C CA . PHE A 1 71 ? -2.595 0.565 -5.350 1.00 91.44 71 PHE A CA 1
ATOM 557 C C . PHE A 1 71 ? -2.455 1.583 -6.486 1.00 91.44 71 PHE A C 1
ATOM 559 O O . PHE A 1 71 ? -3.343 2.409 -6.708 1.00 91.44 71 PHE A O 1
ATOM 566 N N . VAL A 1 72 ? -1.293 1.575 -7.143 1.00 85.25 72 VAL A N 1
ATOM 567 C CA . VAL A 1 72 ? -0.893 2.492 -8.224 1.00 85.25 72 VAL A CA 1
ATOM 568 C C . VAL A 1 72 ? 0.260 1.865 -9.023 1.00 85.25 72 VAL A C 1
ATOM 570 O O . VAL A 1 72 ? 1.110 1.203 -8.428 1.00 85.25 72 VAL A O 1
ATOM 573 N N . CYS A 1 73 ? 0.308 2.070 -10.351 1.00 70.44 73 CYS A N 1
ATOM 574 C CA . CYS A 1 73 ? 1.474 1.702 -11.176 1.00 70.44 73 CYS A CA 1
ATOM 575 C C . CYS A 1 73 ? 2.442 2.851 -11.408 1.00 70.44 73 CYS A C 1
ATOM 577 O O . CYS A 1 73 ? 2.059 4.015 -11.467 1.00 70.44 73 CYS A O 1
ATOM 579 N N . GLY A 1 74 ? 3.681 2.474 -11.736 1.00 68.31 74 GLY A N 1
ATOM 580 C CA . GLY A 1 74 ? 4.658 3.324 -12.419 1.00 68.31 74 GLY A CA 1
ATOM 581 C C . GLY A 1 74 ? 4.470 3.421 -13.941 1.00 68.31 74 GLY A C 1
ATOM 582 O O . GLY A 1 74 ? 5.375 3.864 -14.633 1.00 68.31 74 GLY A O 1
ATOM 583 N N . CYS A 1 75 ? 3.312 3.009 -14.467 1.00 72.56 75 CYS A N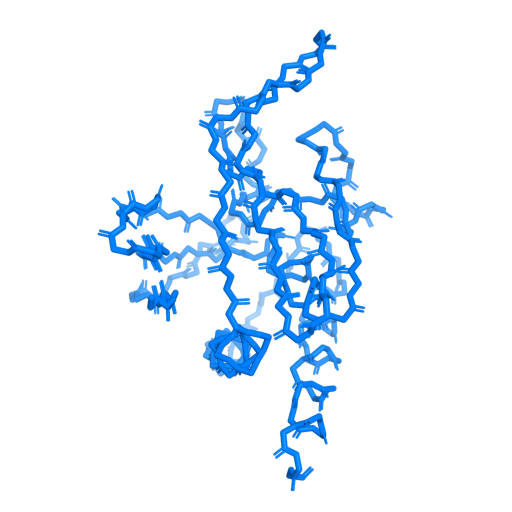 1
ATOM 584 C CA . CYS A 1 75 ? 2.991 2.933 -15.898 1.00 72.56 75 CYS A CA 1
ATOM 585 C C . CYS A 1 75 ? 2.961 4.309 -16.594 1.00 72.56 75 CYS A C 1
ATOM 587 O O . CYS A 1 75 ? 3.008 4.379 -17.819 1.00 72.56 75 CYS A O 1
ATOM 589 N N . GLY A 1 76 ? 2.857 5.401 -15.825 1.00 70.56 76 GLY A N 1
ATOM 590 C CA . GLY A 1 76 ? 2.789 6.768 -16.348 1.00 70.56 76 GLY A CA 1
ATOM 591 C C . GLY A 1 76 ? 1.444 7.144 -16.976 1.00 70.56 76 GLY A C 1
ATOM 592 O O . GLY A 1 76 ? 1.337 8.222 -17.557 1.00 70.56 76 GLY A O 1
ATOM 593 N N . ASP A 1 77 ? 0.429 6.284 -16.859 1.00 76.88 77 ASP A N 1
ATOM 594 C CA . ASP A 1 77 ? -0.915 6.548 -17.368 1.00 76.88 77 ASP A CA 1
ATOM 595 C C . ASP A 1 77 ? -1.597 7.660 -16.539 1.00 76.88 77 ASP A C 1
ATOM 597 O O . ASP A 1 77 ? -1.818 7.472 -15.335 1.00 76.88 77 ASP A O 1
ATOM 601 N N . PRO A 1 78 ? -1.938 8.819 -17.139 1.00 70.25 78 PRO A N 1
ATOM 602 C CA . PRO A 1 78 ? -2.619 9.906 -16.434 1.00 70.25 78 PRO A CA 1
ATOM 603 C C . PRO A 1 78 ? -4.032 9.532 -15.958 1.00 70.25 78 PRO A C 1
ATOM 605 O O . PRO A 1 78 ? -4.526 10.146 -15.004 1.00 70.25 78 PRO A O 1
ATOM 608 N N . ASP A 1 79 ? -4.653 8.526 -16.581 1.00 73.69 79 ASP A N 1
ATOM 609 C CA . ASP A 1 79 ? -5.977 8.009 -16.236 1.00 73.69 79 ASP A CA 1
ATOM 610 C C . ASP A 1 79 ? -5.911 6.884 -15.190 1.00 73.69 79 ASP A C 1
ATOM 612 O O . ASP A 1 79 ? -6.950 6.364 -14.770 1.00 73.69 79 ASP A O 1
ATOM 616 N N . CYS A 1 80 ? -4.711 6.535 -14.700 1.00 78.12 80 CYS A N 1
ATOM 617 C CA . CYS A 1 80 ? -4.565 5.628 -13.568 1.00 78.12 80 CYS A CA 1
ATOM 618 C C . CYS A 1 80 ? -5.345 6.186 -12.372 1.00 78.12 80 CYS A C 1
ATOM 620 O O . CYS A 1 80 ? -5.010 7.237 -11.814 1.00 78.12 80 CYS A O 1
ATOM 622 N N . ARG A 1 81 ? -6.406 5.469 -11.982 1.00 75.81 81 ARG A N 1
ATOM 623 C CA . ARG A 1 81 ? -7.312 5.893 -10.910 1.00 75.81 81 ARG A CA 1
ATOM 624 C C . ARG A 1 81 ? -6.548 6.129 -9.610 1.00 75.81 81 ARG A C 1
ATOM 626 O O . ARG A 1 81 ? -6.790 7.142 -8.959 1.00 75.81 81 ARG A O 1
ATOM 633 N N . ALA A 1 82 ? -5.599 5.231 -9.321 1.00 85.12 82 ALA A N 1
ATOM 634 C CA . ALA A 1 82 ? -4.928 5.054 -8.040 1.00 85.12 82 ALA A CA 1
ATOM 635 C C . ALA A 1 82 ? -5.929 4.917 -6.879 1.00 85.12 82 ALA A C 1
ATOM 637 O O . ALA A 1 82 ? -7.001 5.512 -6.865 1.00 85.12 82 ALA A O 1
ATOM 638 N N . MET A 1 83 ? -5.596 4.124 -5.871 1.00 89.88 83 MET A N 1
ATOM 639 C CA . MET A 1 83 ? -6.494 3.924 -4.729 1.00 89.88 83 MET A CA 1
ATOM 640 C C . MET A 1 83 ? -5.780 4.385 -3.454 1.00 89.88 83 MET A C 1
ATOM 642 O O . MET A 1 83 ? -4.990 3.630 -2.872 1.00 89.88 83 MET A O 1
ATOM 646 N N . PRO A 1 84 ? -5.964 5.661 -3.062 1.00 92.25 84 PRO A N 1
ATOM 647 C CA . PRO A 1 84 ? -5.271 6.242 -1.927 1.00 92.25 84 PRO A CA 1
ATOM 648 C C . PRO A 1 84 ? -6.032 5.984 -0.626 1.00 92.25 84 PRO A C 1
ATOM 650 O O . PRO A 1 84 ? -7.165 6.426 -0.441 1.00 92.25 84 PRO A O 1
ATOM 653 N N . PHE A 1 85 ? -5.348 5.338 0.315 1.00 96.31 85 PHE A N 1
ATOM 654 C CA . PHE A 1 85 ? -5.798 5.195 1.693 1.00 96.31 85 PHE A CA 1
ATOM 655 C C . PHE A 1 85 ? -4.808 5.901 2.616 1.00 96.31 85 PHE A C 1
ATOM 657 O O . PHE A 1 85 ? -3.603 5.663 2.536 1.00 96.31 85 PHE A O 1
ATOM 664 N N . ALA A 1 86 ? -5.301 6.786 3.479 1.00 97.19 86 ALA A N 1
ATOM 665 C CA . ALA A 1 86 ? -4.513 7.290 4.599 1.00 97.19 86 ALA A CA 1
ATOM 666 C C . ALA A 1 86 ? -4.612 6.314 5.771 1.00 97.19 86 ALA A C 1
ATOM 668 O O . ALA A 1 86 ? -5.676 5.749 6.019 1.00 97.19 86 ALA A O 1
ATOM 669 N N . VAL A 1 87 ? -3.517 6.140 6.506 1.00 97.88 87 VAL A N 1
ATOM 670 C CA . VAL A 1 87 ? -3.478 5.283 7.695 1.00 97.88 87 VAL A CA 1
ATOM 671 C C . VAL A 1 87 ? -3.176 6.120 8.917 1.00 97.88 87 VAL A C 1
ATOM 673 O O . VAL A 1 87 ? -2.179 6.842 8.950 1.00 97.88 87 VAL A O 1
ATOM 676 N N . ARG A 1 88 ? -4.006 5.966 9.945 1.00 98.06 88 ARG A N 1
ATOM 677 C CA . ARG A 1 88 ? -3.756 6.488 11.287 1.00 98.06 88 ARG A CA 1
ATOM 678 C C . ARG A 1 88 ? -3.732 5.348 12.293 1.00 98.06 88 ARG A C 1
ATOM 680 O O . ARG A 1 88 ? -4.515 4.411 12.177 1.00 98.06 88 ARG A O 1
ATOM 687 N N . HIS A 1 89 ? -2.850 5.429 13.284 1.00 97.62 89 HIS A N 1
ATOM 688 C CA . HIS A 1 89 ? -2.774 4.432 14.353 1.00 97.62 89 HIS A CA 1
ATOM 689 C C . HIS A 1 89 ? -3.635 4.879 15.537 1.00 97.62 89 HIS A C 1
ATOM 691 O O . HIS A 1 89 ? -3.491 5.989 16.049 1.00 97.62 89 HIS A O 1
ATOM 697 N N . GLU A 1 90 ? -4.537 4.007 15.973 1.00 95.94 90 GLU A N 1
ATOM 698 C CA . GLU A 1 90 ? -5.310 4.135 17.210 1.00 95.94 90 GLU A CA 1
ATOM 699 C C . GLU A 1 90 ? -4.929 2.984 18.152 1.00 95.94 90 GLU A C 1
ATOM 701 O O . GLU A 1 90 ? -4.272 2.027 17.751 1.00 95.94 90 GLU A O 1
ATOM 706 N N . ALA A 1 91 ? -5.258 3.074 19.441 1.00 91.56 91 ALA A N 1
ATOM 707 C CA . ALA A 1 91 ? -4.780 2.111 20.435 1.00 91.56 91 ALA A CA 1
ATOM 708 C C . ALA A 1 91 ? -5.201 0.656 20.110 1.00 91.56 91 ALA A C 1
ATOM 710 O O . ALA A 1 91 ? -6.295 0.228 20.461 1.00 91.56 91 ALA A O 1
ATOM 711 N N . GLY A 1 92 ? -4.298 -0.109 19.481 1.00 94.12 92 GLY A N 1
ATOM 712 C CA . GLY A 1 92 ? -4.521 -1.497 19.053 1.00 94.12 92 GLY A CA 1
ATOM 713 C C . GLY A 1 92 ? -5.123 -1.664 17.650 1.00 94.12 92 GLY A C 1
ATOM 714 O O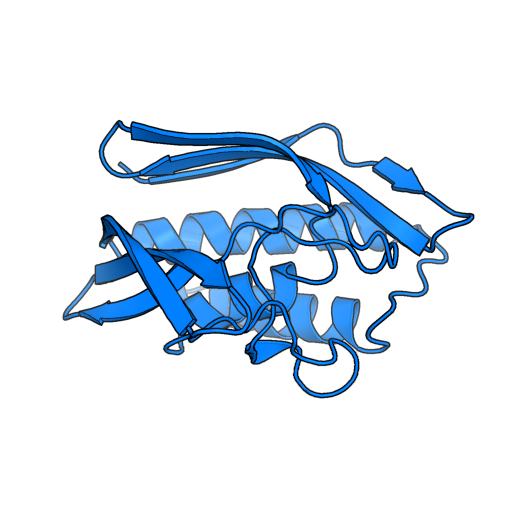 . GLY A 1 92 ? -5.309 -2.798 17.207 1.00 94.12 92 GLY A O 1
ATOM 715 N N . GLU A 1 93 ? -5.379 -0.572 16.932 1.00 97.12 93 GLU A N 1
ATOM 716 C CA . GLU A 1 93 ? -6.055 -0.561 15.632 1.00 97.12 93 GLU A CA 1
ATOM 717 C C . GLU A 1 93 ? -5.351 0.374 14.645 1.00 97.12 93 GLU A C 1
ATOM 719 O O . GLU A 1 93 ? -4.618 1.289 15.021 1.00 97.12 93 GLU A O 1
ATOM 724 N N . VAL A 1 94 ? -5.602 0.162 13.359 1.00 97.69 94 VAL A N 1
ATOM 725 C CA . VAL A 1 94 ? -5.364 1.172 12.332 1.00 97.69 94 VAL A CA 1
ATOM 726 C C . VAL A 1 94 ? -6.699 1.629 11.767 1.00 97.69 94 VAL A C 1
ATOM 728 O O . VAL A 1 94 ? -7.624 0.833 11.603 1.00 97.69 94 VAL A O 1
ATOM 731 N N . VAL A 1 95 ? -6.785 2.917 11.463 1.00 98.06 95 VAL A N 1
ATOM 732 C CA . VAL A 1 95 ? -7.901 3.515 10.738 1.00 98.06 95 VAL A CA 1
ATOM 733 C C . VAL A 1 95 ? -7.435 3.769 9.316 1.00 98.06 95 VAL A C 1
ATOM 735 O O . VAL A 1 95 ? -6.509 4.554 9.103 1.00 98.06 95 VAL A O 1
ATOM 738 N N . TRP A 1 96 ? -8.056 3.082 8.363 1.00 97.88 96 TRP A N 1
ATOM 739 C CA . TRP A 1 96 ? -7.927 3.367 6.939 1.00 97.88 96 TRP A CA 1
ATOM 740 C C . TRP A 1 96 ? -8.954 4.416 6.547 1.00 97.88 96 TRP A C 1
ATOM 742 O O . TRP A 1 96 ? -10.143 4.192 6.729 1.00 97.88 96 TRP A O 1
ATOM 752 N N . THR A 1 97 ? -8.512 5.528 5.976 1.00 97.75 97 THR A N 1
ATOM 753 C CA . THR A 1 97 ? -9.394 6.542 5.392 1.00 97.75 97 THR A CA 1
ATOM 754 C C . THR A 1 97 ? -9.254 6.479 3.878 1.00 97.75 97 THR A C 1
ATOM 756 O O . THR A 1 97 ? -8.187 6.797 3.351 1.00 97.75 97 THR A O 1
ATOM 759 N N . GLU A 1 98 ? -10.309 6.073 3.176 1.00 96.38 98 GLU A N 1
ATOM 760 C CA . GLU A 1 98 ? -10.351 6.110 1.712 1.00 96.38 98 GLU A CA 1
ATOM 761 C C . GLU A 1 98 ? -10.480 7.558 1.236 1.00 96.38 98 GLU A C 1
ATOM 763 O O . GLU A 1 98 ? -11.308 8.327 1.745 1.00 96.38 98 GLU A O 1
ATOM 768 N N . LEU A 1 99 ? -9.655 7.934 0.260 1.00 95.31 99 LEU A N 1
ATOM 769 C CA . LEU A 1 99 ? -9.593 9.291 -0.258 1.00 95.31 99 LEU A CA 1
ATOM 770 C C . LEU A 1 99 ? -9.920 9.347 -1.754 1.00 95.31 99 LEU A C 1
ATOM 772 O O . LEU A 1 99 ? -9.496 8.519 -2.549 1.00 95.31 99 LEU A O 1
ATOM 776 N N . ASP A 1 100 ? -10.605 10.411 -2.146 1.00 92.19 100 ASP A N 1
ATOM 777 C CA . ASP A 1 100 ? -10.748 10.852 -3.530 1.00 92.19 100 ASP A CA 1
ATOM 778 C C . ASP A 1 100 ? -9.840 12.070 -3.727 1.00 92.19 100 ASP A C 1
ATOM 780 O O . ASP A 1 100 ? -10.117 13.157 -3.202 1.00 92.19 100 ASP A O 1
ATOM 784 N N . GLN A 1 101 ? -8.692 11.868 -4.385 1.00 89.88 101 GLN A N 1
ATOM 785 C CA . GLN A 1 101 ? -7.656 12.892 -4.534 1.00 89.88 101 GLN A CA 1
ATOM 786 C C . GLN A 1 101 ? -7.766 13.639 -5.861 1.00 89.88 101 GLN A C 1
ATOM 788 O O . GLN A 1 101 ? -7.707 13.060 -6.946 1.00 89.88 101 GLN A O 1
ATOM 793 N N . SER A 1 102 ? -7.814 14.964 -5.751 1.00 88.38 102 SER A N 1
ATOM 794 C CA . SER A 1 102 ? -7.797 15.911 -6.862 1.00 88.38 102 SER A CA 1
ATOM 795 C C . SER A 1 102 ? -6.691 16.953 -6.659 1.00 88.38 102 SER A C 1
ATOM 797 O O . SER A 1 102 ? -6.234 17.146 -5.528 1.00 88.38 102 SER A O 1
ATOM 799 N N . PRO A 1 103 ? -6.303 17.711 -7.700 1.00 84.12 103 PRO A N 1
ATOM 800 C CA . PRO A 1 103 ? -5.375 18.831 -7.534 1.00 84.12 103 PRO A CA 1
ATOM 801 C C . PRO A 1 103 ? -5.867 19.900 -6.542 1.00 84.12 103 PRO A C 1
ATOM 803 O O . PRO A 1 103 ? -5.063 20.623 -5.962 1.00 84.12 103 PRO A O 1
ATOM 806 N N . SER A 1 104 ? -7.185 20.005 -6.326 1.00 86.62 104 SER A N 1
ATOM 807 C CA . SER A 1 104 ? -7.798 20.929 -5.359 1.00 86.62 104 SER A CA 1
ATOM 808 C C . SER A 1 104 ? -7.825 20.417 -3.914 1.00 86.62 104 SER A C 1
ATOM 810 O O . SER A 1 104 ? -8.227 21.159 -3.020 1.00 86.62 104 SER A O 1
ATOM 812 N N . GLY A 1 105 ? -7.417 19.169 -3.670 1.00 88.00 105 GLY A N 1
ATOM 813 C CA . GLY A 1 105 ? -7.418 18.547 -2.348 1.00 88.00 105 GLY A CA 1
ATOM 814 C C . GLY A 1 105 ? -7.995 17.134 -2.350 1.00 88.00 105 GLY A C 1
ATOM 815 O O . GLY A 1 105 ? -8.313 16.571 -3.400 1.00 88.00 105 GLY A O 1
ATOM 816 N N . ALA A 1 106 ? -8.134 16.567 -1.152 1.00 91.31 106 ALA A N 1
ATOM 817 C CA . ALA A 1 106 ? -8.657 15.223 -0.938 1.00 91.31 106 ALA A CA 1
ATOM 818 C C . ALA A 1 106 ? -10.018 15.266 -0.235 1.00 91.31 106 ALA A C 1
ATOM 820 O O . ALA A 1 106 ? -10.210 16.024 0.720 1.00 91.31 106 ALA A O 1
ATOM 821 N N . ARG A 1 107 ? -10.947 14.426 -0.689 1.00 94.38 107 ARG A N 1
ATOM 822 C CA . ARG A 1 107 ? -12.238 14.188 -0.037 1.00 94.38 107 ARG A CA 1
ATOM 823 C C . ARG A 1 107 ? -12.233 12.804 0.605 1.00 94.38 107 ARG A C 1
ATOM 825 O O . ARG A 1 107 ? -11.794 11.852 -0.023 1.00 94.38 107 ARG A O 1
AT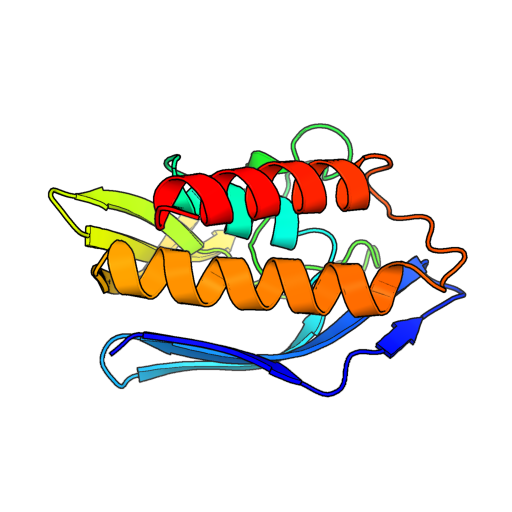OM 832 N N . VAL A 1 108 ? -12.737 12.698 1.833 1.00 96.69 108 VAL A N 1
ATOM 833 C CA . VAL A 1 108 ? -12.925 11.407 2.513 1.00 96.69 108 VAL A CA 1
ATOM 834 C C . VAL A 1 108 ? -14.138 10.692 1.925 1.00 96.69 108 VAL A C 1
ATOM 836 O O . VAL A 1 108 ? -15.212 11.292 1.835 1.00 96.69 108 VAL A O 1
ATOM 839 N N . LEU A 1 109 ? -13.955 9.434 1.528 1.00 95.75 109 LEU A N 1
ATOM 840 C CA . LEU A 1 109 ? -15.018 8.560 1.030 1.00 95.75 109 LEU A CA 1
ATOM 841 C C . LEU A 1 109 ? -15.536 7.612 2.118 1.00 95.75 109 LEU A C 1
ATOM 843 O O . LEU A 1 109 ? -16.747 7.449 2.251 1.00 95.75 109 LEU A O 1
ATOM 847 N N . GLY A 1 110 ? -14.633 7.072 2.937 1.00 96.69 110 GLY A N 1
ATOM 848 C CA . GLY A 1 110 ? -14.955 6.134 4.010 1.00 96.69 110 GLY A CA 1
ATOM 849 C C . GLY A 1 110 ? -13.828 6.022 5.032 1.00 96.69 110 GLY A C 1
ATOM 850 O O . GLY A 1 110 ? -12.687 6.399 4.757 1.00 96.69 110 GLY A O 1
ATOM 851 N N . GLU A 1 111 ? -14.156 5.519 6.221 1.00 97.50 111 GLU A N 1
ATOM 852 C CA . GLU A 1 111 ? -13.187 5.184 7.265 1.00 97.50 111 GLU A CA 1
ATOM 853 C C . GLU A 1 111 ? -13.434 3.770 7.779 1.00 97.50 111 GLU A C 1
ATOM 855 O O . GLU A 1 111 ? -14.576 3.407 8.052 1.00 97.50 111 GLU A O 1
ATOM 860 N N . TYR A 1 112 ? -12.352 3.013 7.954 1.00 97.62 112 TYR A N 1
ATOM 861 C CA . TYR A 1 112 ? -12.394 1.594 8.274 1.00 97.62 112 TYR A CA 1
ATOM 862 C C . TYR A 1 112 ? -11.466 1.263 9.431 1.00 97.62 112 TYR A C 1
ATOM 864 O O . TYR A 1 112 ? -10.260 1.521 9.359 1.00 97.62 112 TYR A O 1
ATOM 872 N N . ARG A 1 113 ? -12.008 0.667 10.494 1.00 97.25 113 ARG A N 1
ATOM 873 C CA . ARG A 1 113 ? -11.221 0.227 11.655 1.00 97.25 113 ARG A CA 1
ATOM 874 C C . ARG A 1 113 ? -10.751 -1.206 11.486 1.00 97.25 113 ARG A C 1
ATOM 876 O O . ARG A 1 113 ? -11.533 -2.124 11.233 1.00 97.25 113 ARG A O 1
ATOM 883 N N . ILE A 1 114 ? -9.448 -1.403 11.636 1.00 97.75 114 ILE A N 1
ATOM 884 C CA . ILE A 1 114 ? -8.800 -2.691 11.423 1.00 97.75 114 ILE A CA 1
ATOM 885 C C . ILE A 1 114 ? -7.940 -3.018 12.647 1.00 97.75 114 ILE A C 1
ATOM 887 O O . ILE A 1 114 ? -7.046 -2.237 12.982 1.00 97.75 114 ILE A O 1
ATOM 891 N N . PRO A 1 115 ? -8.126 -4.186 13.291 1.00 96.88 115 PRO A N 1
ATOM 892 C CA . PRO A 1 115 ? -7.222 -4.639 14.341 1.00 96.88 115 PRO A CA 1
ATOM 893 C C . PRO A 1 115 ? -5.777 -4.677 13.838 1.00 96.88 115 PRO A C 1
ATOM 895 O O . PRO A 1 115 ? -5.480 -5.305 12.818 1.00 96.88 115 PRO A O 1
ATOM 898 N N . LEU A 1 116 ? -4.856 -4.037 14.564 1.00 96.25 116 LEU A N 1
ATOM 899 C CA . LEU A 1 116 ? -3.461 -3.883 14.134 1.00 96.25 116 LEU A CA 1
ATOM 900 C C . LEU A 1 116 ? -2.769 -5.237 13.904 1.00 96.25 116 LEU A C 1
ATOM 902 O O . LEU A 1 116 ? -1.922 -5.372 13.023 1.00 96.25 116 LEU A O 1
ATOM 906 N N . THR A 1 117 ? -3.143 -6.251 14.683 1.00 95.50 117 THR A N 1
ATOM 907 C CA . THR A 1 117 ? -2.648 -7.626 14.547 1.00 95.50 117 THR A CA 1
ATOM 908 C C . THR A 1 117 ? -3.085 -8.272 13.233 1.00 95.50 117 THR A C 1
ATOM 910 O O . THR A 1 117 ? -2.264 -8.871 12.541 1.00 95.50 117 THR A O 1
ATOM 913 N N . ASP A 1 118 ? -4.354 -8.128 12.853 1.00 96.00 118 ASP A N 1
ATOM 914 C CA . ASP A 1 118 ? -4.869 -8.654 11.587 1.00 96.00 118 ASP A CA 1
ATOM 915 C C . ASP A 1 118 ? -4.285 -7.891 10.398 1.00 96.00 118 ASP A C 1
ATOM 917 O O . ASP A 1 118 ? -3.909 -8.509 9.398 1.00 96.00 118 ASP A O 1
ATOM 921 N N . TYR A 1 119 ? -4.131 -6.571 10.544 1.00 97.31 119 TYR A N 1
ATOM 922 C CA . TYR A 1 119 ? -3.494 -5.713 9.554 1.00 97.31 119 TYR A CA 1
ATOM 923 C C . TYR A 1 119 ? -2.069 -6.172 9.239 1.00 97.31 119 TYR A C 1
ATOM 925 O O . TYR A 1 119 ? -1.756 -6.523 8.101 1.00 97.31 119 TYR A O 1
ATOM 933 N N . ARG A 1 120 ? -1.218 -6.267 10.268 1.00 97.38 120 ARG A N 1
ATOM 934 C CA . ARG A 1 120 ? 0.178 -6.712 10.141 1.00 97.38 120 ARG A CA 1
ATOM 935 C C . ARG A 1 120 ? 0.287 -8.102 9.538 1.00 97.38 120 ARG A C 1
ATOM 937 O O . ARG A 1 120 ? 1.055 -8.297 8.596 1.00 97.38 120 ARG A O 1
ATOM 944 N N . ARG A 1 121 ? -0.531 -9.046 10.016 1.00 96.19 121 ARG A N 1
ATOM 945 C CA . ARG A 1 121 ? -0.550 -10.413 9.488 1.00 96.19 121 ARG A CA 1
ATOM 946 C C . ARG A 1 121 ? -0.897 -10.433 8.002 1.00 96.19 121 ARG A C 1
ATOM 948 O O . ARG A 1 121 ? -0.339 -11.239 7.262 1.00 96.19 121 ARG A O 1
ATOM 955 N N . ALA A 1 122 ? -1.842 -9.604 7.561 1.00 97.06 122 ALA A N 1
ATOM 956 C CA . ALA A 1 122 ? -2.219 -9.528 6.156 1.00 97.06 122 ALA A CA 1
ATOM 957 C C . ALA A 1 122 ? -1.115 -8.904 5.298 1.00 97.06 122 ALA A C 1
ATOM 959 O O . ALA A 1 122 ? -0.724 -9.497 4.295 1.00 97.06 122 ALA A O 1
ATOM 960 N N . LEU A 1 123 ? -0.543 -7.784 5.739 1.00 97.81 123 LEU A N 1
ATOM 961 C CA . LEU A 1 123 ? 0.540 -7.109 5.026 1.00 97.81 123 LEU A CA 1
ATOM 962 C C . LEU A 1 123 ? 1.803 -7.961 4.907 1.00 97.81 123 LEU A C 1
ATOM 964 O O . LEU A 1 123 ? 2.430 -7.979 3.849 1.00 97.81 123 LEU A O 1
ATOM 968 N N . ARG A 1 124 ? 2.135 -8.738 5.942 1.00 97.56 124 ARG A N 1
ATOM 969 C CA . ARG A 1 124 ? 3.252 -9.687 5.891 1.00 97.56 124 ARG A CA 1
ATOM 970 C C . ARG A 1 124 ? 3.090 -10.678 4.740 1.00 97.56 124 ARG A C 1
ATOM 972 O O . ARG A 1 124 ? 4.020 -10.848 3.959 1.00 97.56 124 ARG A O 1
ATOM 979 N N . ARG A 1 125 ? 1.898 -11.273 4.597 1.00 97.06 125 ARG A N 1
ATOM 980 C CA . ARG A 1 125 ? 1.606 -12.221 3.507 1.00 97.06 125 ARG A CA 1
ATOM 981 C C . ARG A 1 125 ? 1.771 -11.581 2.130 1.00 97.06 125 ARG A C 1
ATOM 983 O O . ARG A 1 125 ? 2.290 -12.234 1.233 1.00 97.06 125 ARG A O 1
ATOM 990 N N . LEU A 1 126 ? 1.355 -10.323 1.959 1.00 97.38 126 LEU A N 1
ATOM 991 C CA . LEU A 1 126 ? 1.528 -9.609 0.687 1.00 97.38 126 LEU A CA 1
ATOM 992 C C . LEU A 1 126 ? 3.004 -9.375 0.366 1.00 97.38 126 LEU A C 1
ATOM 994 O O . LEU A 1 126 ? 3.430 -9.628 -0.757 1.00 97.38 126 LEU A O 1
ATOM 998 N N . GLY A 1 127 ? 3.783 -8.921 1.353 1.00 97.56 127 GLY A N 1
ATOM 999 C CA . GLY A 1 127 ? 5.220 -8.709 1.195 1.00 97.56 127 GLY A CA 1
ATOM 1000 C C . GLY A 1 127 ? 5.957 -10.001 0.838 1.00 97.56 127 GLY A C 1
ATOM 1001 O O . GLY A 1 127 ? 6.743 -10.024 -0.106 1.00 97.56 127 GLY A O 1
ATOM 1002 N N . GLU A 1 128 ? 5.644 -11.100 1.528 1.00 97.50 128 GLU A N 1
ATOM 1003 C CA . GLU A 1 128 ? 6.191 -12.433 1.240 1.00 97.50 128 GLU A CA 1
ATOM 1004 C C . GLU A 1 128 ? 5.820 -12.917 -0.170 1.00 97.50 128 GLU A C 1
ATOM 1006 O O . GLU A 1 128 ? 6.700 -13.348 -0.917 1.00 97.50 128 GLU A O 1
ATOM 1011 N N . ALA A 1 129 ? 4.545 -12.803 -0.559 1.00 97.38 129 ALA A N 1
ATOM 1012 C CA . ALA A 1 129 ? 4.070 -13.207 -1.881 1.00 97.38 129 ALA A CA 1
ATOM 1013 C C . ALA A 1 129 ? 4.732 -12.397 -3.006 1.00 97.38 129 ALA A C 1
ATOM 1015 O O . ALA A 1 129 ? 5.190 -12.973 -3.993 1.00 97.38 129 ALA A O 1
ATOM 1016 N N . PHE A 1 130 ? 4.841 -11.075 -2.839 1.00 97.19 130 PHE A N 1
ATOM 1017 C CA . PHE A 1 130 ? 5.507 -10.210 -3.810 1.00 97.19 130 PHE A CA 1
ATOM 1018 C C . PHE A 1 130 ? 6.988 -10.562 -3.955 1.00 97.19 130 PHE A C 1
ATOM 1020 O O . PHE A 1 130 ? 7.484 -10.682 -5.072 1.00 97.19 130 PHE A O 1
ATOM 1027 N N . LEU A 1 131 ? 7.709 -10.747 -2.844 1.00 97.19 131 LEU A N 1
ATOM 1028 C CA . LEU A 1 131 ? 9.137 -11.074 -2.887 1.00 97.19 131 LEU A CA 1
ATOM 1029 C C . LEU A 1 131 ? 9.390 -12.424 -3.558 1.00 97.19 131 LEU A C 1
ATOM 1031 O O . LEU A 1 131 ? 10.297 -12.515 -4.379 1.00 97.19 131 LEU A O 1
ATOM 1035 N N . ALA A 1 132 ? 8.581 -13.441 -3.249 1.00 97.19 132 ALA A N 1
ATOM 1036 C CA . ALA A 1 132 ? 8.682 -14.753 -3.884 1.00 97.19 132 ALA A CA 1
ATOM 1037 C C . ALA A 1 132 ? 8.421 -14.684 -5.399 1.00 97.19 132 ALA A C 1
ATOM 1039 O O . ALA A 1 132 ? 9.064 -15.392 -6.170 1.00 97.19 132 ALA A O 1
ATOM 1040 N N . PHE A 1 133 ? 7.501 -13.816 -5.825 1.00 96.94 133 PHE A N 1
ATOM 1041 C CA . PHE A 1 133 ? 7.214 -13.579 -7.237 1.00 96.94 133 PHE A CA 1
ATOM 1042 C C . PHE A 1 133 ? 8.328 -12.801 -7.952 1.00 96.94 133 PHE A C 1
ATOM 1044 O O . PHE A 1 133 ? 8.689 -13.148 -9.073 1.00 96.94 133 PHE A O 1
ATOM 1051 N N . ALA A 1 134 ? 8.869 -11.758 -7.317 1.00 94.56 134 ALA A N 1
ATOM 1052 C CA . ALA A 1 134 ? 9.838 -10.852 -7.930 1.00 94.56 134 ALA A CA 1
ATOM 1053 C C . ALA A 1 134 ? 11.274 -11.402 -7.952 1.00 94.56 134 ALA A C 1
ATOM 1055 O O . ALA A 1 134 ? 12.056 -11.014 -8.814 1.00 94.56 134 ALA A O 1
ATOM 1056 N N . GLU A 1 135 ? 11.637 -12.294 -7.025 1.00 92.75 135 GLU A N 1
ATOM 1057 C CA . GLU A 1 135 ? 12.992 -12.854 -6.899 1.00 92.75 135 GLU A CA 1
ATOM 1058 C C . GLU A 1 135 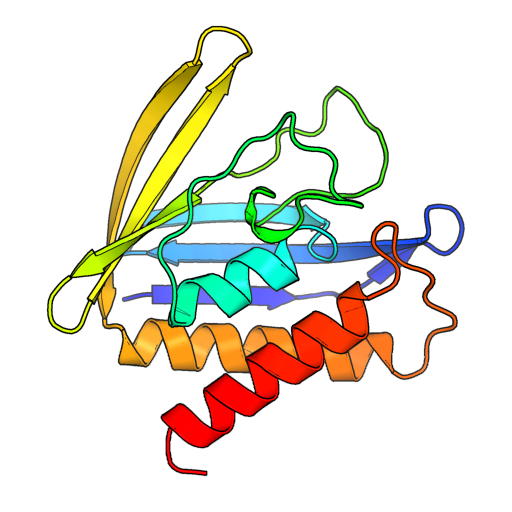? 13.576 -13.471 -8.189 1.00 92.75 135 GLU A C 1
ATOM 1060 O O . GLU A 1 135 ? 14.738 -13.188 -8.483 1.00 92.75 135 GLU A O 1
ATOM 1065 N N . PRO A 1 136 ? 12.838 -14.273 -8.982 1.00 94.31 136 PRO A N 1
ATOM 1066 C CA . PRO A 1 136 ? 13.370 -14.837 -10.223 1.00 94.31 136 PRO A CA 1
ATOM 1067 C C . PRO A 1 136 ? 13.370 -13.868 -11.421 1.00 94.31 136 PRO A C 1
ATOM 1069 O O . PRO A 1 136 ? 13.830 -14.256 -12.495 1.00 94.31 136 PRO A O 1
ATOM 1072 N N . LEU A 1 137 ? 12.832 -12.652 -11.287 1.00 93.31 137 LEU A N 1
ATOM 1073 C CA . LEU A 1 137 ? 12.651 -11.712 -12.397 1.00 93.31 137 LEU A CA 1
ATOM 1074 C C . LEU A 1 137 ? 13.849 -10.758 -12.539 1.00 93.31 137 LEU A C 1
ATOM 1076 O O . LEU A 1 137 ? 14.409 -10.304 -11.543 1.00 93.31 137 LEU A O 1
ATOM 1080 N N . ASP A 1 138 ? 14.179 -10.342 -13.769 1.00 91.50 138 ASP A N 1
ATOM 1081 C CA . ASP A 1 138 ? 15.001 -9.136 -14.015 1.00 91.50 138 ASP A CA 1
ATOM 1082 C C . ASP A 1 138 ? 14.125 -7.880 -13.877 1.00 91.50 138 ASP A C 1
ATOM 1084 O O . ASP A 1 138 ? 13.914 -7.126 -14.826 1.00 91.50 138 ASP A O 1
ATOM 1088 N N . TYR A 1 139 ? 13.524 -7.722 -12.697 1.00 91.50 139 TYR A N 1
ATOM 1089 C CA . TYR A 1 139 ? 12.577 -6.658 -12.394 1.00 91.50 139 TYR A CA 1
ATOM 1090 C C . TYR A 1 139 ? 13.302 -5.366 -11.995 1.00 91.50 139 TYR A C 1
ATOM 1092 O O . TYR A 1 139 ? 14.062 -5.329 -11.023 1.00 91.50 139 TYR A O 1
ATOM 1100 N N . ARG A 1 140 ? 13.042 -4.289 -12.740 1.00 91.81 140 ARG A N 1
ATOM 1101 C CA . ARG A 1 140 ? 13.666 -2.964 -12.620 1.00 91.81 140 ARG A CA 1
ATOM 1102 C C . ARG A 1 140 ? 12.591 -1.917 -12.300 1.00 91.81 140 ARG A C 1
ATOM 1104 O O . ARG A 1 140 ? 12.162 -1.193 -13.196 1.00 91.81 140 ARG A O 1
ATOM 1111 N N . PRO A 1 141 ? 12.142 -1.851 -11.034 1.00 89.31 141 PRO A N 1
ATOM 1112 C CA . PRO A 1 141 ? 11.056 -0.972 -10.608 1.00 89.31 141 PRO A CA 1
ATOM 1113 C C . PRO A 1 141 ? 11.345 0.505 -10.890 1.00 89.31 141 PRO A C 1
ATOM 1115 O O . PRO A 1 141 ? 12.495 0.945 -10.840 1.00 89.31 141 PRO A O 1
ATOM 1118 N N . LEU A 1 142 ? 10.275 1.292 -11.059 1.00 87.50 142 LEU A N 1
ATOM 1119 C CA . LEU A 1 142 ? 10.350 2.754 -11.173 1.00 87.50 142 LEU A CA 1
ATOM 1120 C C . LEU A 1 142 ? 11.099 3.395 -9.990 1.00 87.50 142 LEU A C 1
ATOM 1122 O O . LEU A 1 142 ? 11.908 4.299 -10.189 1.00 87.50 142 LEU A O 1
ATOM 1126 N N . GLN A 1 143 ? 10.845 2.921 -8.765 1.00 87.81 143 GLN A N 1
ATOM 1127 C CA . GLN A 1 143 ? 11.641 3.271 -7.591 1.00 87.81 143 GLN A CA 1
ATOM 1128 C C . GLN A 1 143 ? 12.726 2.188 -7.406 1.00 87.81 143 GLN A C 1
ATOM 1130 O O . GLN A 1 143 ? 12.392 1.044 -7.096 1.00 87.81 143 GLN A O 1
ATOM 1135 N N . PRO A 1 144 ? 14.028 2.498 -7.577 1.00 89.81 144 PRO A N 1
ATOM 1136 C CA . PRO A 1 144 ? 15.077 1.470 -7.638 1.00 89.81 144 PRO A CA 1
ATOM 1137 C C . PRO A 1 144 ? 15.243 0.608 -6.376 1.00 89.81 144 PRO A C 1
ATOM 1139 O O . PRO A 1 144 ? 15.769 -0.501 -6.447 1.00 89.81 144 PRO A O 1
ATOM 1142 N N . ASP A 1 145 ? 14.805 1.096 -5.216 1.00 92.38 145 ASP A N 1
ATOM 1143 C CA . ASP A 1 145 ? 14.845 0.373 -3.946 1.00 92.38 145 ASP A CA 1
ATOM 1144 C C . ASP A 1 145 ? 13.549 -0.412 -3.645 1.00 92.38 145 ASP A C 1
ATOM 1146 O O . ASP A 1 145 ? 13.473 -0.996 -2.566 1.00 92.38 145 ASP A O 1
ATOM 1150 N N . THR A 1 146 ? 12.546 -0.496 -4.537 1.00 92.69 146 THR A N 1
ATOM 1151 C CA . THR A 1 146 ? 11.226 -1.092 -4.225 1.00 92.69 146 THR A CA 1
ATOM 1152 C C . THR A 1 146 ? 11.366 -2.474 -3.589 1.00 92.69 146 THR A C 1
ATOM 1154 O O . THR A 1 146 ? 10.835 -2.722 -2.507 1.00 92.69 146 THR A O 1
ATOM 1157 N N . VAL A 1 147 ? 12.153 -3.368 -4.197 1.00 95.06 147 VAL A N 1
ATOM 1158 C CA . VAL A 1 147 ? 12.371 -4.731 -3.678 1.00 95.06 147 VAL A CA 1
ATOM 1159 C C . VAL A 1 147 ? 13.075 -4.713 -2.316 1.00 95.06 147 VAL A C 1
ATOM 1161 O O . VAL A 1 147 ? 12.742 -5.493 -1.422 1.00 95.06 147 VAL A O 1
ATOM 1164 N N . LYS A 1 148 ? 14.038 -3.807 -2.124 1.00 95.56 148 LYS A N 1
ATOM 1165 C CA . LYS A 1 148 ? 14.774 -3.646 -0.863 1.00 95.56 148 LYS A CA 1
ATOM 1166 C C . LYS A 1 148 ? 13.872 -3.105 0.249 1.00 95.56 148 LYS A C 1
ATOM 1168 O O . LYS A 1 148 ? 13.937 -3.615 1.366 1.00 95.56 148 LYS A O 1
ATOM 1173 N N . LEU A 1 149 ? 13.023 -2.121 -0.051 1.00 96.19 149 LEU A N 1
ATOM 1174 C CA . LEU A 1 149 ? 12.043 -1.550 0.874 1.00 96.19 149 LEU A CA 1
ATOM 1175 C C . LEU A 1 149 ? 11.013 -2.601 1.288 1.00 96.19 149 LEU A C 1
ATOM 1177 O O . LEU A 1 149 ? 10.807 -2.818 2.480 1.00 96.19 149 LEU A O 1
ATOM 1181 N N . ILE A 1 150 ? 10.434 -3.318 0.320 1.00 97.06 150 ILE A N 1
ATOM 1182 C CA . ILE A 1 150 ? 9.477 -4.400 0.586 1.00 97.06 150 ILE A CA 1
ATOM 1183 C C . ILE A 1 150 ? 10.113 -5.463 1.480 1.00 97.06 150 ILE A C 1
ATOM 1185 O O . ILE A 1 150 ? 9.513 -5.869 2.476 1.00 97.06 150 ILE A O 1
ATOM 1189 N N . ARG A 1 151 ? 11.354 -5.871 1.189 1.00 97.88 151 ARG A N 1
ATOM 1190 C CA . ARG A 1 151 ? 12.099 -6.826 2.019 1.00 97.88 151 ARG A CA 1
ATOM 1191 C C . ARG A 1 151 ? 12.306 -6.317 3.443 1.00 97.88 151 ARG A C 1
ATOM 1193 O O . ARG A 1 151 ? 12.063 -7.066 4.385 1.00 97.88 151 ARG A O 1
ATOM 1200 N N . ALA A 1 152 ? 12.715 -5.061 3.609 1.00 97.62 152 ALA A N 1
ATOM 1201 C CA . ALA A 1 152 ? 12.946 -4.466 4.922 1.00 97.62 152 ALA A CA 1
ATOM 1202 C C . ALA A 1 152 ? 11.662 -4.402 5.768 1.00 97.62 152 ALA A C 1
ATOM 1204 O O . ALA A 1 152 ? 11.676 -4.789 6.938 1.00 97.62 152 ALA A O 1
ATOM 1205 N N . TRP A 1 153 ? 10.543 -3.968 5.179 1.00 97.94 153 TRP A N 1
ATOM 1206 C CA . TRP A 1 153 ? 9.262 -3.894 5.883 1.00 97.94 153 TRP A CA 1
ATOM 1207 C C . TRP A 1 153 ? 8.677 -5.267 6.192 1.00 97.94 153 TRP A C 1
ATOM 1209 O O . TRP A 1 153 ? 8.183 -5.481 7.297 1.00 97.94 153 TRP A O 1
ATOM 1219 N N . THR A 1 154 ? 8.795 -6.214 5.260 1.00 97.88 154 THR A N 1
ATOM 1220 C CA . THR A 1 154 ? 8.365 -7.603 5.471 1.00 97.88 154 THR A CA 1
ATOM 1221 C C . THR A 1 154 ? 9.131 -8.233 6.631 1.00 97.88 154 THR A C 1
ATOM 1223 O O . THR A 1 154 ? 8.526 -8.794 7.536 1.00 97.88 154 THR A O 1
ATOM 1226 N N . GLU A 1 155 ? 10.453 -8.070 6.676 1.00 97.62 155 GLU A N 1
ATOM 1227 C CA . GLU A 1 155 ? 11.281 -8.557 7.784 1.00 97.62 155 GLU A CA 1
ATOM 1228 C C . GLU A 1 155 ? 10.902 -7.905 9.124 1.00 97.62 155 GLU A C 1
ATOM 1230 O O . GLU A 1 155 ? 10.822 -8.570 10.157 1.00 97.62 155 GLU A O 1
ATOM 1235 N N . ARG A 1 156 ? 10.607 -6.600 9.124 1.00 97.69 156 ARG A N 1
ATOM 1236 C CA . ARG A 1 156 ? 10.124 -5.908 10.326 1.00 97.69 156 ARG A CA 1
ATOM 1237 C C . ARG A 1 156 ? 8.767 -6.447 10.793 1.00 97.69 156 ARG A C 1
ATOM 1239 O O . ARG A 1 156 ? 8.562 -6.575 11.999 1.00 97.69 156 ARG A O 1
ATOM 1246 N N . LEU A 1 157 ? 7.865 -6.779 9.865 1.00 97.12 157 LEU A N 1
ATOM 1247 C CA . LEU A 1 157 ? 6.580 -7.423 10.159 1.00 97.12 157 LEU A CA 1
ATOM 1248 C C . LEU A 1 157 ? 6.766 -8.800 10.806 1.00 97.12 157 LEU A C 1
ATOM 1250 O O . LEU A 1 157 ? 6.100 -9.077 11.798 1.00 97.12 157 LEU A O 1
ATOM 1254 N N . ARG A 1 158 ? 7.709 -9.619 10.321 1.00 94.75 158 ARG A N 1
ATOM 1255 C CA . ARG A 1 158 ? 8.023 -10.933 10.922 1.00 94.75 158 ARG A CA 1
ATOM 1256 C C . ARG A 1 158 ? 8.428 -10.814 12.389 1.00 94.75 158 ARG A C 1
ATOM 1258 O O . ARG A 1 158 ? 7.831 -11.449 13.253 1.00 94.75 158 ARG A O 1
ATOM 1265 N N . ARG A 1 159 ? 9.362 -9.905 12.679 1.00 93.94 159 ARG A N 1
ATOM 1266 C CA . ARG A 1 159 ? 9.847 -9.663 14.048 1.00 93.94 159 ARG A CA 1
ATOM 1267 C C . ARG A 1 159 ? 8.759 -9.134 14.978 1.00 93.94 159 ARG A C 1
ATOM 1269 O O . ARG A 1 159 ? 8.765 -9.430 16.168 1.00 93.94 159 ARG A O 1
ATOM 1276 N N . ALA A 1 160 ? 7.839 -8.322 14.454 1.00 88.50 160 ALA A N 1
ATOM 1277 C CA . ALA A 1 160 ? 6.727 -7.779 15.232 1.00 88.50 160 ALA A CA 1
ATOM 1278 C C . ALA A 1 160 ? 5.691 -8.852 15.618 1.00 88.50 160 ALA A C 1
ATOM 1280 O O . ALA A 1 160 ? 5.043 -8.705 16.653 1.00 88.50 160 ALA A O 1
ATOM 1281 N N . ASP A 1 161 ? 5.567 -9.917 14.821 1.00 78.19 161 ASP A N 1
ATOM 1282 C CA . ASP A 1 161 ? 4.695 -11.068 15.088 1.00 78.19 161 ASP A CA 1
ATOM 1283 C C . ASP A 1 161 ? 5.342 -12.112 16.030 1.00 78.19 161 ASP A C 1
ATOM 1285 O O . ASP A 1 161 ? 4.670 -13.058 16.445 1.00 78.19 161 ASP A O 1
ATOM 1289 N N . GLY A 1 162 ? 6.610 -11.927 16.424 1.00 65.94 162 GLY A N 1
ATOM 1290 C CA . GLY A 1 162 ? 7.327 -12.812 17.350 1.00 65.94 162 GLY A CA 1
ATOM 1291 C C . GLY A 1 162 ? 8.060 -13.992 16.698 1.00 65.94 162 GLY A C 1
ATOM 1292 O O . GLY A 1 162 ? 8.358 -14.955 17.408 1.00 65.94 162 GLY A O 1
ATOM 1293 N N . GLU A 1 163 ? 8.340 -13.926 15.389 1.00 52.44 163 GLU A N 1
ATOM 1294 C CA . GLU A 1 163 ? 9.297 -14.811 14.691 1.00 52.44 163 GLU A CA 1
ATOM 1295 C C . GLU A 1 163 ? 10.740 -14.289 14.758 1.00 52.44 163 GLU A C 1
ATOM 1297 O O . GLU A 1 163 ? 10.944 -13.053 14.655 1.00 52.44 163 GLU A O 1
#

Organism: NCBI:txid2582848